Protein AF-A0A6N3X2W4-F1 (afdb_monomer_lite)

InterPro domains:
  IPR023214 HAD superfamily [G3DSA:3.40.50.1000] (1-61)

Sequence (61 aa):
LGDSPNDTALLDAADHAIVIPGANGPHPRLQPAIAAGDYQLASAPHAVGWAKAVATWLAVD

pLDDT: mean 95.69, std 7.23, range [50.69, 98.62]

Radius of gyration: 10.87 Å; chains: 1; bounding box: 24×19×33 Å

Foldseek 3Di:
DEQDPVCVVVQQPDPAREHAAAPVGGDPVCVVCCVVVSYPYFPHHDPVSVVVVVVVVVPPD

Secondary structure (DSSP, 8-state):
-BSSGGGHHHHHT-SS-EEPPBTTBS-GGGHHHHHHTSSEEPSSSHHHHHHHHHHHHHT--

Organism: NCBI:txid1608213

Structure (mmCIF, N/CA/C/O backbone):
data_AF-A0A6N3X2W4-F1
#
_entry.id   AF-A0A6N3X2W4-F1
#
loop_
_atom_site.group_PDB
_atom_site.id
_atom_site.type_symbol
_atom_site.label_atom_id
_atom_site.label_alt_id
_atom_site.label_comp_id
_atom_site.label_asym_id
_atom_site.label_entity_id
_atom_site.label_seq_id
_atom_site.pdbx_PDB_ins_code
_atom_site.Cartn_x
_atom_site.Cartn_y
_atom_site.Cartn_z
_atom_site.occupancy
_atom_site.B_iso_or_equiv
_atom_site.auth_seq_id
_atom_site.auth_comp_id
_atom_site.auth_asym_id
_atom_site.auth_atom_id
_atom_site.pdbx_PDB_model_num
ATOM 1 N N . LEU A 1 1 ? -1.745 -4.881 4.984 1.00 95.94 1 LEU A N 1
ATOM 2 C CA . LEU A 1 1 ? -0.374 -4.561 4.515 1.00 95.94 1 LEU A CA 1
ATOM 3 C C . LEU A 1 1 ? -0.039 -5.511 3.378 1.00 95.94 1 LEU A C 1
ATOM 5 O O . LEU A 1 1 ? -0.237 -6.703 3.568 1.00 95.94 1 LEU A O 1
ATOM 9 N N . GLY A 1 2 ? 0.436 -5.005 2.244 1.00 97.88 2 GLY A N 1
ATOM 10 C CA . GLY A 1 2 ? 0.851 -5.806 1.084 1.00 97.88 2 GLY A CA 1
ATOM 11 C C . GLY A 1 2 ? 1.843 -5.033 0.219 1.00 97.88 2 GLY A C 1
ATOM 12 O O . GLY A 1 2 ? 2.026 -3.836 0.430 1.00 97.88 2 GLY A O 1
ATOM 13 N N . ASP A 1 3 ? 2.503 -5.678 -0.730 1.00 97.94 3 ASP A N 1
ATOM 14 C CA . ASP A 1 3 ? 3.475 -5.040 -1.636 1.00 97.94 3 ASP A CA 1
ATOM 15 C C . ASP A 1 3 ? 3.298 -5.454 -3.103 1.00 97.94 3 ASP A C 1
ATOM 17 O O . ASP A 1 3 ? 3.891 -4.856 -4.009 1.00 97.94 3 ASP A O 1
ATOM 21 N N . SER A 1 4 ? 2.437 -6.439 -3.351 1.00 97.69 4 SER A N 1
ATOM 22 C CA . SER A 1 4 ? 2.363 -7.162 -4.608 1.00 97.69 4 SER A CA 1
ATOM 23 C C . SER A 1 4 ? 0.904 -7.450 -5.012 1.00 97.69 4 SER A C 1
ATOM 25 O O . SER A 1 4 ? 0.000 -7.427 -4.178 1.00 97.69 4 SER A O 1
ATOM 27 N N . PRO A 1 5 ? 0.603 -7.707 -6.303 1.00 97.62 5 PRO A N 1
ATOM 28 C CA . PRO A 1 5 ? -0.775 -7.928 -6.762 1.00 97.62 5 PRO A CA 1
ATOM 29 C C . PRO A 1 5 ? -1.491 -9.132 -6.136 1.00 97.62 5 PRO A C 1
ATOM 31 O O . PRO A 1 5 ? -2.715 -9.192 -6.152 1.00 97.62 5 PRO A O 1
ATOM 34 N N . ASN A 1 6 ? -0.755 -10.115 -5.616 1.00 98.12 6 ASN A N 1
ATOM 35 C CA . ASN A 1 6 ? -1.359 -11.232 -4.884 1.00 98.12 6 ASN A CA 1
ATOM 36 C C . ASN A 1 6 ? -1.961 -10.794 -3.538 1.00 98.12 6 ASN A C 1
ATOM 38 O O . ASN A 1 6 ? -2.780 -11.526 -2.991 1.00 98.12 6 ASN A O 1
ATOM 42 N N . ASP A 1 7 ? -1.609 -9.607 -3.039 1.00 98.19 7 ASP A N 1
ATOM 43 C CA . ASP A 1 7 ? -2.133 -9.062 -1.788 1.00 98.19 7 ASP A CA 1
ATOM 44 C C . ASP A 1 7 ? -3.418 -8.250 -1.981 1.00 98.19 7 ASP A C 1
ATOM 46 O O . ASP A 1 7 ? -3.999 -7.803 -0.997 1.00 98.19 7 ASP A O 1
ATOM 50 N N . THR A 1 8 ? -3.893 -8.044 -3.216 1.00 98.19 8 THR A N 1
ATOM 51 C CA . THR A 1 8 ? -5.069 -7.198 -3.495 1.00 98.19 8 THR A CA 1
ATOM 52 C C . THR A 1 8 ? -6.291 -7.620 -2.680 1.00 98.19 8 THR A C 1
ATOM 54 O O . THR A 1 8 ? -6.889 -6.783 -2.020 1.00 98.19 8 THR A O 1
ATOM 57 N N . ALA A 1 9 ? -6.597 -8.920 -2.606 1.00 98.19 9 ALA A N 1
ATOM 58 C CA . ALA A 1 9 ? -7.728 -9.401 -1.809 1.00 98.19 9 ALA A CA 1
ATOM 59 C C . ALA A 1 9 ? -7.580 -9.108 -0.301 1.00 98.19 9 ALA A C 1
ATOM 61 O O . ALA A 1 9 ? -8.572 -8.885 0.386 1.00 98.19 9 ALA A O 1
ATOM 62 N N . LEU A 1 10 ? -6.347 -9.103 0.217 1.00 98.19 10 LEU A N 1
ATOM 63 C CA . LEU A 1 10 ? -6.059 -8.732 1.603 1.00 98.19 10 LEU A CA 1
ATOM 64 C C . LEU A 1 10 ? -6.186 -7.218 1.810 1.00 98.19 10 LEU A C 1
ATOM 66 O O . LEU A 1 10 ? -6.683 -6.787 2.846 1.00 98.19 10 LEU A O 1
ATOM 70 N N . LEU A 1 11 ? -5.708 -6.420 0.852 1.00 98.38 11 LEU A N 1
ATOM 71 C CA . LEU A 1 11 ? -5.774 -4.959 0.896 1.00 98.38 11 LEU A CA 1
ATOM 72 C C . LEU A 1 11 ? -7.222 -4.466 0.818 1.00 98.38 11 LEU A C 1
ATOM 74 O O . LEU A 1 11 ? -7.601 -3.631 1.628 1.00 98.38 11 LEU A O 1
ATOM 78 N N . ASP A 1 12 ? -8.034 -5.032 -0.074 1.00 98.06 12 ASP A N 1
ATOM 79 C CA . ASP A 1 12 ? -9.442 -4.652 -0.260 1.00 98.06 12 ASP A CA 1
ATOM 80 C C . ASP A 1 12 ? -10.318 -4.973 0.958 1.00 98.06 12 ASP A C 1
ATOM 82 O O . ASP A 1 12 ? -11.326 -4.314 1.197 1.00 98.06 12 ASP A O 1
ATOM 86 N N . ALA A 1 13 ? -9.946 -5.997 1.728 1.00 97.94 13 ALA A N 1
ATOM 87 C CA . ALA A 1 13 ? -10.674 -6.413 2.923 1.00 97.94 13 ALA A CA 1
ATOM 88 C C . ALA A 1 13 ? -10.208 -5.704 4.208 1.00 97.94 13 ALA A C 1
ATOM 90 O O . ALA A 1 13 ? -10.791 -5.932 5.267 1.00 97.94 13 ALA A O 1
ATOM 91 N N . ALA A 1 14 ? -9.139 -4.905 4.152 1.00 96.19 14 ALA A N 1
ATOM 92 C CA . ALA A 1 14 ? -8.557 -4.273 5.328 1.00 96.19 14 ALA A CA 1
ATOM 93 C C . ALA A 1 14 ? -9.207 -2.916 5.621 1.00 96.19 14 ALA A C 1
ATOM 95 O O . ALA A 1 14 ? -9.304 -2.073 4.735 1.00 96.19 14 ALA A O 1
ATOM 96 N N . ASP A 1 15 ? -9.511 -2.644 6.893 1.00 94.56 15 ASP A N 1
ATOM 97 C CA . ASP A 1 15 ? -9.925 -1.301 7.337 1.00 94.56 15 ASP A CA 1
ATOM 98 C C . ASP A 1 15 ? -8.842 -0.246 7.037 1.00 94.56 15 ASP A C 1
ATOM 100 O O . ASP A 1 15 ? -9.122 0.919 6.749 1.00 94.56 15 ASP A O 1
ATOM 104 N N . HIS A 1 16 ? -7.576 -0.679 7.074 1.00 93.69 16 HIS A N 1
ATOM 105 C CA . HIS A 1 16 ? -6.403 0.130 6.766 1.00 93.69 16 HIS A CA 1
ATOM 106 C C . HIS A 1 16 ? -5.509 -0.569 5.735 1.00 93.69 16 HIS A C 1
ATOM 108 O O . HIS A 1 16 ? -4.559 -1.296 6.055 1.00 93.69 16 HIS A O 1
ATOM 114 N N . ALA A 1 17 ? -5.822 -0.332 4.463 1.00 97.62 17 ALA A N 1
ATOM 115 C CA . ALA A 1 17 ? -5.064 -0.832 3.328 1.00 97.62 17 ALA A CA 1
ATOM 116 C C . ALA A 1 17 ? -3.769 -0.027 3.131 1.00 97.62 17 ALA A C 1
ATOM 118 O O . ALA A 1 17 ? -3.785 1.109 2.661 1.00 97.62 17 ALA A O 1
ATOM 119 N N . ILE A 1 18 ? -2.627 -0.625 3.486 1.00 98.25 18 ILE A N 1
ATOM 120 C CA . ILE A 1 18 ? -1.302 -0.013 3.314 1.00 98.25 18 ILE A CA 1
ATOM 121 C C . ILE A 1 18 ? -0.447 -0.847 2.362 1.00 98.25 18 ILE A C 1
ATOM 123 O O . ILE A 1 18 ? -0.203 -2.032 2.617 1.00 98.25 18 ILE A O 1
ATOM 127 N N . VAL A 1 19 ? 0.065 -0.199 1.317 1.00 98.62 19 VAL A N 1
ATOM 128 C CA . VAL A 1 19 ? 1.050 -0.744 0.381 1.00 98.62 19 VAL A CA 1
ATOM 129 C C . VAL A 1 19 ? 2.463 -0.404 0.846 1.00 98.62 19 VAL A C 1
ATOM 131 O O . VAL A 1 19 ? 2.789 0.758 1.095 1.00 98.62 19 VAL A O 1
ATOM 134 N N . ILE A 1 20 ? 3.328 -1.411 0.929 1.00 98.50 20 ILE A N 1
ATOM 135 C CA . ILE A 1 20 ? 4.755 -1.250 1.200 1.00 98.50 20 ILE A CA 1
ATOM 136 C C . ILE A 1 20 ? 5.495 -1.145 -0.139 1.00 98.50 20 ILE A C 1
ATOM 138 O O . ILE A 1 20 ? 5.458 -2.090 -0.923 1.00 98.50 20 ILE A O 1
ATOM 142 N N . PRO A 1 21 ? 6.168 -0.021 -0.447 1.00 98.38 21 PRO A N 1
ATOM 143 C CA . PRO A 1 21 ? 6.926 0.082 -1.685 1.00 98.38 21 PRO A CA 1
ATOM 144 C C . PRO A 1 21 ? 8.183 -0.799 -1.661 1.00 98.38 21 PRO A C 1
ATOM 146 O O . PRO A 1 21 ? 8.754 -1.096 -0.608 1.00 98.38 21 PRO A O 1
ATOM 149 N N . GLY A 1 22 ? 8.667 -1.162 -2.847 1.00 97.81 22 GLY A N 1
ATOM 150 C CA . GLY A 1 22 ? 10.048 -1.603 -3.020 1.00 97.81 22 GLY A CA 1
ATOM 151 C C . GLY A 1 22 ? 11.000 -0.409 -3.121 1.00 97.81 22 GLY A C 1
ATOM 152 O O . GLY A 1 22 ? 10.580 0.748 -3.077 1.00 97.81 22 GLY A O 1
ATOM 153 N N . ALA A 1 23 ? 12.292 -0.675 -3.326 1.00 96.19 23 ALA A N 1
ATOM 154 C CA . ALA A 1 23 ? 13.312 0.370 -3.486 1.00 96.19 23 ALA A CA 1
ATOM 155 C C . ALA A 1 23 ? 12.987 1.417 -4.576 1.00 96.19 23 ALA A C 1
ATOM 157 O O . ALA A 1 23 ? 13.391 2.568 -4.457 1.00 96.19 23 ALA A O 1
ATOM 158 N N . ASN A 1 24 ? 12.222 1.027 -5.602 1.00 96.19 24 ASN A N 1
ATOM 159 C CA . ASN A 1 24 ? 11.837 1.886 -6.727 1.00 96.19 24 ASN A CA 1
ATOM 160 C C . ASN A 1 24 ? 10.374 2.367 -6.658 1.00 96.19 24 ASN A C 1
ATOM 162 O O . ASN A 1 24 ? 9.836 2.835 -7.658 1.00 96.19 24 ASN A O 1
ATOM 166 N N . GLY A 1 25 ? 9.717 2.231 -5.502 1.00 97.56 25 GLY A N 1
ATOM 167 C CA . GLY A 1 25 ? 8.309 2.586 -5.318 1.00 97.56 25 GLY A CA 1
ATOM 168 C C . GLY A 1 25 ? 7.354 1.383 -5.333 1.00 97.56 25 GLY A C 1
ATOM 169 O O . GLY A 1 25 ? 7.796 0.229 -5.298 1.00 97.56 25 GLY A O 1
ATOM 170 N N . PRO A 1 26 ? 6.032 1.634 -5.314 1.00 98.12 26 PRO A N 1
ATOM 171 C CA . PRO A 1 26 ? 5.020 0.583 -5.263 1.00 98.12 26 PRO A CA 1
ATOM 172 C C . PRO A 1 26 ? 4.905 -0.172 -6.588 1.00 98.12 26 PRO A C 1
ATOM 174 O O . PRO A 1 26 ? 5.156 0.374 -7.669 1.00 98.12 26 PRO A O 1
ATOM 177 N N . HIS A 1 27 ? 4.446 -1.421 -6.506 1.00 98.31 27 HIS A N 1
ATOM 178 C CA . HIS A 1 27 ? 4.197 -2.235 -7.687 1.00 98.31 27 HIS A CA 1
ATOM 179 C C . HIS A 1 27 ? 3.223 -1.520 -8.654 1.00 98.31 27 HIS A C 1
ATOM 181 O O . HIS A 1 27 ? 2.164 -1.066 -8.214 1.00 98.31 27 HIS A O 1
ATOM 187 N N . PRO A 1 28 ? 3.505 -1.446 -9.974 1.00 98.38 28 PRO A N 1
ATOM 188 C CA . PRO A 1 28 ? 2.708 -0.656 -10.921 1.00 98.38 28 PRO A CA 1
ATOM 189 C C . PRO A 1 28 ? 1.209 -0.965 -10.925 1.00 98.38 28 PRO A C 1
ATOM 191 O O . PRO A 1 28 ? 0.391 -0.062 -11.042 1.00 98.38 28 PRO A O 1
ATOM 194 N N . ARG A 1 29 ? 0.830 -2.236 -10.735 1.00 98.25 29 ARG A N 1
ATOM 195 C CA . ARG A 1 29 ? -0.587 -2.643 -10.666 1.00 98.25 29 ARG A CA 1
ATOM 196 C C . ARG A 1 29 ? -1.340 -2.131 -9.432 1.00 98.25 29 ARG A C 1
ATOM 198 O O . ARG A 1 29 ? -2.560 -2.143 -9.456 1.00 98.25 29 ARG A O 1
ATOM 205 N N . LEU A 1 30 ? -0.640 -1.694 -8.386 1.00 98.50 30 LEU A N 1
ATOM 206 C CA . LEU A 1 30 ? -1.251 -1.131 -7.177 1.00 98.50 30 LEU A CA 1
ATOM 207 C C . LEU A 1 30 ? -1.331 0.404 -7.234 1.00 98.50 30 LEU A C 1
ATOM 209 O O . LEU A 1 30 ? -2.080 1.009 -6.474 1.00 98.50 30 LEU A O 1
ATOM 213 N N . GLN A 1 31 ? -0.592 1.046 -8.147 1.00 98.31 31 GLN A N 1
ATOM 214 C CA . GLN A 1 31 ? -0.555 2.507 -8.274 1.00 98.31 31 GLN A CA 1
ATOM 215 C C . GLN A 1 31 ? -1.919 3.154 -8.546 1.00 98.31 31 GLN A C 1
ATOM 217 O O . GLN A 1 31 ? -2.159 4.206 -7.961 1.00 98.31 31 GLN A O 1
ATOM 222 N N . PRO A 1 32 ? -2.827 2.575 -9.361 1.00 98.44 32 PRO A N 1
ATOM 223 C CA . PRO A 1 32 ? -4.148 3.166 -9.560 1.00 98.44 32 PRO A CA 1
ATOM 224 C C . PRO A 1 32 ? -4.951 3.292 -8.260 1.00 98.44 32 PRO A C 1
ATOM 226 O O . PRO A 1 32 ? -5.474 4.365 -7.987 1.00 98.44 32 PRO A O 1
ATOM 229 N N . ALA A 1 33 ? -4.980 2.245 -7.430 1.00 98.25 33 ALA A N 1
ATOM 230 C CA . ALA A 1 33 ? -5.675 2.255 -6.140 1.00 98.25 33 ALA A CA 1
ATOM 231 C C . ALA A 1 33 ? -5.004 3.201 -5.125 1.00 98.25 33 ALA A C 1
ATOM 233 O O . ALA A 1 33 ? -5.679 3.877 -4.355 1.00 98.25 33 ALA A O 1
ATOM 234 N N . ILE A 1 34 ? -3.671 3.331 -5.172 1.00 98.44 34 ILE A N 1
ATOM 235 C CA . ILE A 1 34 ? -2.952 4.348 -4.386 1.00 98.44 34 ILE A CA 1
ATOM 236 C C . ILE A 1 34 ? -3.345 5.763 -4.835 1.00 98.44 34 ILE A C 1
ATOM 238 O O . ILE A 1 34 ? -3.611 6.627 -4.006 1.00 98.44 34 ILE A O 1
ATOM 242 N N . ALA A 1 35 ? -3.398 6.016 -6.145 1.00 98.38 35 ALA A N 1
ATOM 243 C CA . ALA A 1 35 ? -3.751 7.323 -6.699 1.00 98.38 35 ALA A CA 1
ATOM 244 C C . ALA A 1 35 ? -5.224 7.692 -6.461 1.00 98.38 35 ALA A C 1
ATOM 246 O O . ALA A 1 35 ? -5.537 8.871 -6.308 1.00 98.38 35 ALA A O 1
ATOM 247 N N . ALA A 1 36 ? -6.112 6.697 -6.413 1.00 98.00 36 ALA A N 1
ATOM 248 C CA . ALA A 1 36 ? -7.519 6.861 -6.060 1.00 98.00 36 ALA A CA 1
ATOM 249 C C . ALA A 1 36 ? -7.738 7.123 -4.558 1.00 98.00 36 ALA A C 1
ATOM 251 O O . ALA A 1 36 ? -8.804 7.597 -4.173 1.00 98.00 36 ALA A O 1
ATOM 252 N N . GLY A 1 37 ? -6.728 6.867 -3.719 1.00 97.94 37 GLY A N 1
ATOM 253 C CA . GLY A 1 37 ? -6.814 6.997 -2.264 1.00 97.94 37 GLY A CA 1
ATOM 254 C C . GLY A 1 37 ? -7.372 5.761 -1.557 1.00 97.94 37 GLY A C 1
ATOM 255 O O . GLY A 1 37 ? -7.483 5.777 -0.334 1.00 97.94 37 GLY A O 1
ATOM 256 N N . ASP A 1 38 ? -7.669 4.692 -2.300 1.00 97.94 38 ASP A N 1
ATOM 257 C CA . ASP A 1 38 ? -8.153 3.423 -1.752 1.00 97.94 38 ASP A CA 1
ATOM 258 C C . ASP A 1 38 ? -7.070 2.750 -0.898 1.00 97.94 38 ASP A C 1
ATOM 260 O O . ASP A 1 38 ? -7.355 2.177 0.152 1.00 97.94 38 ASP A O 1
ATOM 264 N N . TYR A 1 39 ? -5.805 2.853 -1.328 1.00 98.38 39 TYR A N 1
ATOM 265 C CA . TYR A 1 39 ? -4.649 2.348 -0.5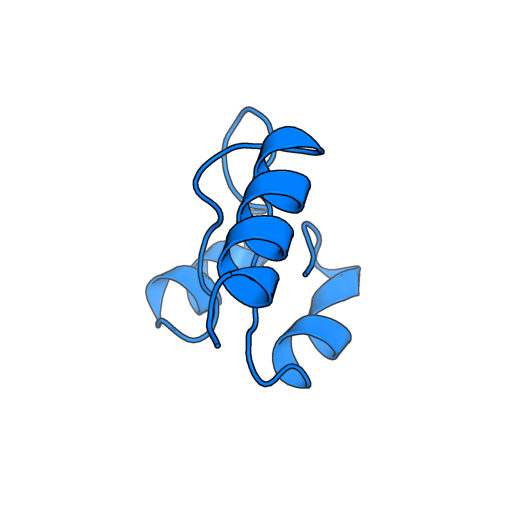90 1.00 98.38 39 TYR A CA 1
ATOM 266 C C . TYR A 1 39 ? -3.724 3.482 -0.149 1.00 98.38 39 TYR A C 1
ATOM 268 O O . TYR A 1 39 ? -3.351 4.358 -0.929 1.00 98.38 39 TYR A O 1
ATOM 276 N N . GLN A 1 40 ? -3.242 3.406 1.086 1.00 98.00 40 GLN A N 1
ATOM 277 C CA . GLN A 1 40 ? -2.182 4.277 1.583 1.00 98.00 40 GLN A CA 1
ATOM 278 C C . GLN A 1 40 ? -0.807 3.719 1.208 1.00 98.00 40 GLN A C 1
ATOM 280 O O . GLN A 1 40 ? -0.561 2.518 1.297 1.00 98.00 40 GLN A O 1
ATOM 285 N N . LEU A 1 41 ? 0.129 4.590 0.834 1.00 98.19 41 LEU A N 1
ATOM 286 C CA . LEU A 1 41 ? 1.515 4.198 0.584 1.00 98.19 41 LEU A CA 1
ATOM 287 C C . LEU A 1 41 ? 2.362 4.398 1.846 1.00 98.19 41 LEU A C 1
ATOM 289 O O . LEU A 1 41 ? 2.391 5.489 2.414 1.00 98.19 41 LEU A O 1
ATOM 293 N N . ALA A 1 42 ? 3.090 3.365 2.268 1.00 98.00 42 ALA A N 1
ATOM 294 C CA . ALA A 1 42 ? 4.021 3.484 3.384 1.00 98.00 42 ALA A CA 1
ATOM 295 C C . ALA A 1 42 ? 5.198 4.421 3.061 1.00 98.00 42 ALA A C 1
ATOM 297 O O . ALA A 1 42 ? 5.664 4.519 1.928 1.00 98.00 42 ALA A O 1
ATOM 298 N N . SER A 1 43 ? 5.728 5.073 4.099 1.00 96.44 43 SER A N 1
ATOM 299 C CA . SER A 1 43 ? 6.761 6.117 3.984 1.00 96.44 43 SER A CA 1
ATOM 300 C C . SER A 1 43 ? 8.174 5.612 3.671 1.00 96.44 43 SER A C 1
ATOM 302 O O . SER A 1 43 ? 9.085 6.412 3.464 1.00 96.44 43 SER A O 1
ATOM 304 N N . ALA A 1 44 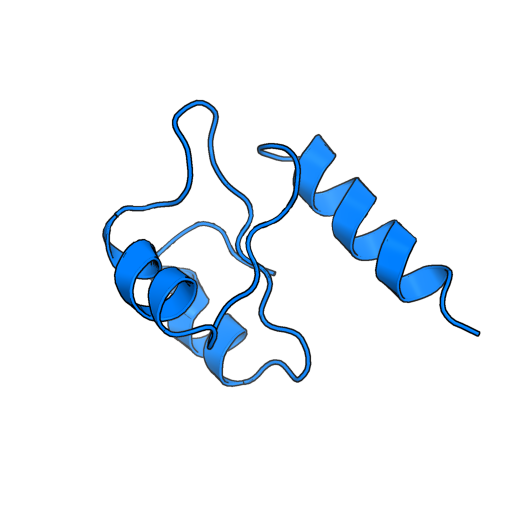? 8.389 4.298 3.684 1.00 98.00 44 ALA A N 1
ATOM 305 C CA . ALA A 1 44 ? 9.683 3.675 3.436 1.00 98.00 44 ALA A CA 1
ATOM 306 C C . ALA A 1 44 ? 9.492 2.304 2.776 1.00 98.00 44 ALA A C 1
ATOM 308 O O . ALA A 1 44 ? 8.412 1.723 2.895 1.00 98.00 44 ALA A O 1
ATOM 309 N N . PRO A 1 45 ? 10.516 1.766 2.098 1.00 98.12 45 PRO A N 1
ATOM 310 C CA . PRO A 1 45 ? 10.401 0.472 1.455 1.00 98.12 45 PRO A CA 1
ATOM 311 C C . PRO A 1 45 ? 10.626 -0.698 2.418 1.00 98.12 45 PRO A C 1
ATOM 313 O O . PRO A 1 45 ? 11.235 -0.554 3.486 1.00 98.12 45 PRO A O 1
ATOM 316 N N . HIS A 1 46 ? 10.182 -1.879 1.988 1.00 96.56 46 HIS A N 1
ATOM 317 C CA . HIS A 1 46 ? 10.463 -3.172 2.622 1.00 96.56 46 HIS A CA 1
ATOM 318 C C . HIS A 1 46 ? 10.184 -3.191 4.143 1.00 96.56 46 HIS A C 1
ATOM 320 O O . HIS A 1 46 ? 9.232 -2.579 4.630 1.00 96.56 46 HIS A O 1
ATOM 326 N N . ALA A 1 47 ? 11.020 -3.901 4.912 1.00 96.81 47 ALA A N 1
ATOM 327 C CA . ALA A 1 47 ? 10.855 -4.094 6.351 1.00 96.81 47 ALA A CA 1
ATOM 328 C C . ALA A 1 47 ? 10.773 -2.776 7.140 1.00 96.81 47 ALA A C 1
ATOM 330 O O . ALA A 1 47 ? 10.049 -2.700 8.130 1.00 96.81 47 ALA A O 1
ATOM 331 N N . VAL A 1 48 ? 11.463 -1.721 6.688 1.00 97.88 48 VAL A N 1
ATOM 332 C CA . VAL A 1 48 ? 11.411 -0.403 7.339 1.00 97.88 48 VAL A CA 1
ATOM 333 C C . VAL A 1 48 ? 10.027 0.224 7.178 1.00 97.88 48 VAL A C 1
ATOM 335 O O . VAL A 1 48 ? 9.476 0.743 8.148 1.00 97.88 48 VAL A O 1
ATOM 338 N N . GLY A 1 49 ? 9.453 0.162 5.974 1.00 97.12 49 GLY A N 1
ATOM 339 C CA . GLY A 1 49 ? 8.089 0.623 5.709 1.00 97.12 49 GLY A CA 1
ATOM 340 C C . GLY A 1 49 ? 7.054 -0.118 6.531 1.00 97.12 49 GLY A C 1
ATOM 341 O O . GLY A 1 49 ? 6.210 0.502 7.174 1.00 97.12 49 GLY A O 1
ATOM 342 N N . TRP A 1 50 ? 7.172 -1.444 6.552 1.00 96.94 50 TRP A N 1
ATOM 343 C CA . TRP A 1 50 ? 6.288 -2.311 7.321 1.00 96.94 50 TRP A CA 1
ATOM 344 C C . TRP A 1 50 ? 6.330 -1.982 8.816 1.00 96.94 50 TRP A C 1
ATOM 346 O O . TRP A 1 50 ? 5.290 -1.715 9.415 1.00 96.94 50 TRP A O 1
ATOM 356 N N . ALA A 1 51 ? 7.528 -1.922 9.409 1.00 97.31 51 ALA A N 1
ATOM 357 C CA . ALA A 1 51 ? 7.689 -1.670 10.840 1.00 97.31 51 ALA A CA 1
ATOM 358 C C . ALA A 1 51 ? 7.146 -0.296 11.243 1.00 97.31 51 ALA A C 1
ATOM 360 O O . ALA A 1 51 ? 6.472 -0.179 12.263 1.00 97.31 51 ALA A O 1
ATOM 361 N N . LYS A 1 52 ? 7.387 0.733 10.421 1.00 96.50 52 LYS A N 1
ATOM 362 C CA . LYS A 1 52 ? 6.828 2.070 10.648 1.00 96.50 52 LYS A CA 1
ATOM 363 C C . LYS A 1 52 ? 5.306 2.068 10.578 1.00 96.50 52 LYS A C 1
ATOM 365 O O . LYS A 1 52 ? 4.683 2.620 11.472 1.00 96.50 52 LYS A O 1
ATOM 370 N N . ALA A 1 53 ? 4.719 1.434 9.561 1.00 95.00 53 ALA A N 1
ATOM 371 C CA . ALA A 1 53 ? 3.268 1.365 9.416 1.00 95.00 53 ALA A CA 1
ATOM 372 C C . ALA A 1 53 ? 2.612 0.687 10.628 1.00 95.00 53 ALA A C 1
ATOM 374 O O . ALA A 1 53 ? 1.657 1.216 11.185 1.00 95.00 53 ALA A O 1
ATOM 375 N N . VAL A 1 54 ? 3.163 -0.442 11.083 1.00 94.88 54 VAL A N 1
ATOM 376 C CA . VAL A 1 54 ? 2.659 -1.151 12.269 1.00 94.88 54 VAL A CA 1
ATOM 377 C C . VAL A 1 54 ? 2.834 -0.320 13.538 1.00 94.88 54 VAL A C 1
ATOM 379 O O . VAL A 1 54 ? 1.893 -0.199 14.313 1.00 94.88 54 VAL A O 1
ATOM 382 N N . ALA A 1 55 ? 4.004 0.291 13.745 1.00 95.25 55 ALA A N 1
ATOM 383 C CA . ALA A 1 55 ? 4.250 1.134 14.912 1.00 95.25 55 ALA A CA 1
ATOM 384 C C . ALA A 1 55 ? 3.314 2.348 14.958 1.00 95.25 55 ALA A C 1
ATOM 386 O O . ALA A 1 55 ? 2.823 2.684 16.029 1.00 95.25 55 ALA A O 1
ATOM 387 N N . THR A 1 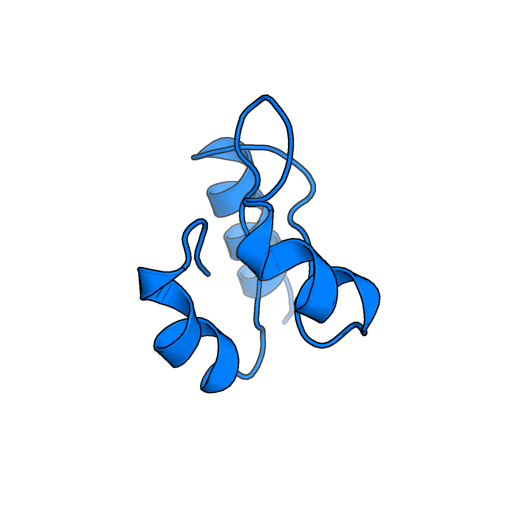56 ? 3.033 2.977 13.810 1.00 92.25 56 THR A N 1
ATOM 388 C CA . THR A 1 56 ? 2.056 4.068 13.721 1.00 92.25 56 THR A CA 1
ATOM 389 C C . THR A 1 56 ? 0.682 3.613 14.190 1.00 92.25 56 THR A C 1
ATOM 391 O O . THR A 1 56 ? 0.081 4.328 14.977 1.00 92.25 56 THR A O 1
ATOM 394 N N . TRP A 1 57 ? 0.215 2.432 13.774 1.00 86.50 57 TRP A N 1
ATOM 395 C CA . TRP A 1 57 ? -1.090 1.911 14.196 1.00 86.50 57 TRP A CA 1
ATOM 396 C C . TRP A 1 57 ? -1.148 1.506 15.663 1.00 86.50 57 TRP A C 1
ATOM 398 O O . TRP A 1 57 ? -2.139 1.774 16.327 1.00 86.50 57 TRP A O 1
ATOM 408 N N . LEU A 1 58 ? -0.094 0.880 16.181 1.00 89.88 58 LEU A N 1
ATOM 409 C CA . LEU A 1 58 ? -0.045 0.481 17.589 1.00 89.88 58 LEU A CA 1
ATOM 410 C C . LEU A 1 58 ? 0.123 1.668 18.546 1.00 89.88 58 LEU A C 1
ATOM 412 O O . LEU A 1 58 ? -0.099 1.510 19.740 1.00 89.88 58 LEU A O 1
ATOM 416 N N . ALA A 1 59 ? 0.552 2.826 18.040 1.00 85.62 59 ALA A N 1
ATOM 417 C CA . ALA A 1 59 ? 0.715 4.053 18.814 1.00 85.62 59 ALA A CA 1
ATOM 418 C C . ALA A 1 59 ? -0.541 4.943 18.824 1.00 85.62 59 ALA A C 1
ATOM 420 O O . ALA A 1 59 ? -0.497 6.030 19.400 1.00 85.62 59 ALA A O 1
ATOM 421 N N . VAL A 1 60 ? -1.627 4.528 18.165 1.00 69.62 60 VAL A N 1
ATOM 422 C CA . VAL A 1 60 ? -2.924 5.206 18.255 1.00 69.62 60 VAL A CA 1
ATOM 423 C C . VAL A 1 60 ? -3.696 4.54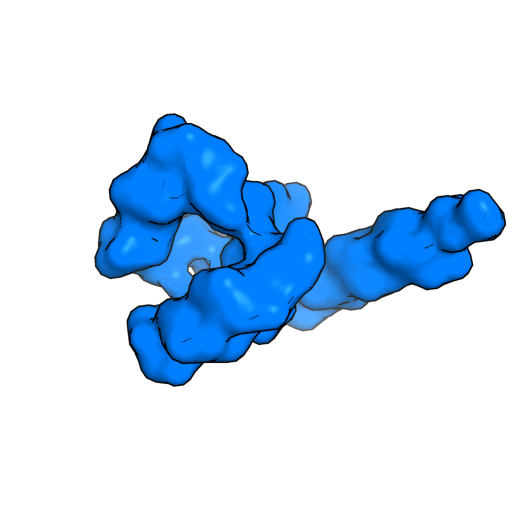3 19.400 1.00 69.62 60 VAL A C 1
ATOM 425 O O . VAL A 1 60 ? -4.101 3.391 19.261 1.00 69.62 60 VAL A O 1
ATOM 428 N N . ASP A 1 61 ? -3.801 5.242 20.536 1.00 50.69 61 ASP A N 1
ATOM 429 C CA . ASP A 1 61 ? -4.587 4.837 21.719 1.00 50.69 61 ASP A CA 1
ATOM 430 C C . ASP A 1 61 ? -6.093 4.717 21.414 1.00 50.69 61 ASP A C 1
ATOM 432 O O . ASP A 1 61 ? -6.643 5.635 20.755 1.00 50.69 61 ASP A O 1
#

=== Feature glossary ===
The record interleaves many kinds of information about one protein. Here is each kind framed as the question it answers.

Q: Are the domains correctly placed relative to each other?
A: Predicted aligned error is AlphaFold's pairwise confidence. Unlike pLDDT (per-residue), PAE is per-residue-pair and captures whether two parts of the structure are correctly placed relative to each other. Units are ångströms of expected positional error.

Q: Which residues are in helices, strands, or loops?
A: Eight-state secondary structure (DSSP): H is the canonical α-helix, G the tighter 3₁₀-helix, I the wider π-helix; E/B are β-structure, T and S are turns and bends, and '-' is everything else. DSSP derives these from the pattern of main-chain N–H···O=C hydrogen bonds, not from the sequence.

Q: What if only a Cα trace is available?
A: P-SEA three-state annotation labels each residue as helix, strand, or coil based purely on the geometry of the Cα trace. It serves as a fallback when the full backbo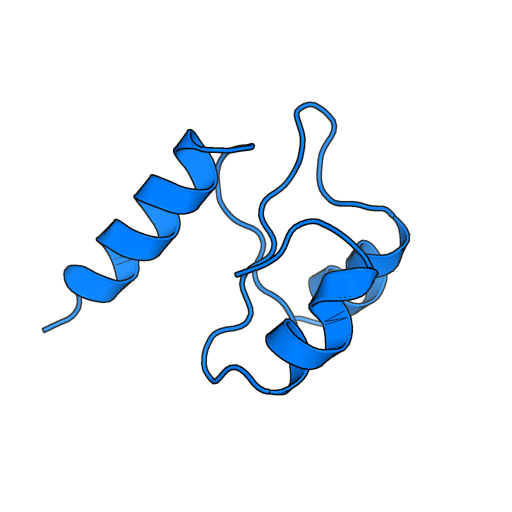ne (and thus DSSP) is unavailable.

Q: What are the backbone torsion angles?
A: φ (phi) and ψ (psi) are the two rotatable backbone dihedrals per residue: φ is the C(i-1)–N–Cα–C torsion, ψ is the N–Cα–C–N(i+1) torsion, both in degrees on (−180°, 180°]. α-helical residues cluster near (−60°, −45°); β-strand residues near (−120°, +130°). A Ramachandran plot is simply a scatter of (φ, ψ) for every residue.

Q: What known structures does this most resemble?
A: Structural nearest neighbors (via Foldseek easy-search vs the PDB). Reported per hit: target PDB id, E-value, and alignment TM-score. A TM-score above ~0.5 is the conventional threshold for 'same fold'.

Q: What family and function is it annotated with?
A: Database cross-references. InterPro integrates a dozen domain/family signature databases into unified entries with residue-range hits. GO terms attach function/process/location labels with evidence codes. CATH codes position the fold in a four-level structural taxonomy. Organism is the NCBI-taxonomy species name.

Q: Which residues are buried vs exposed?
A: Solvent accessibility: the surface area of each residue that a 1.4 Å water probe can touch, in Å². When only backbo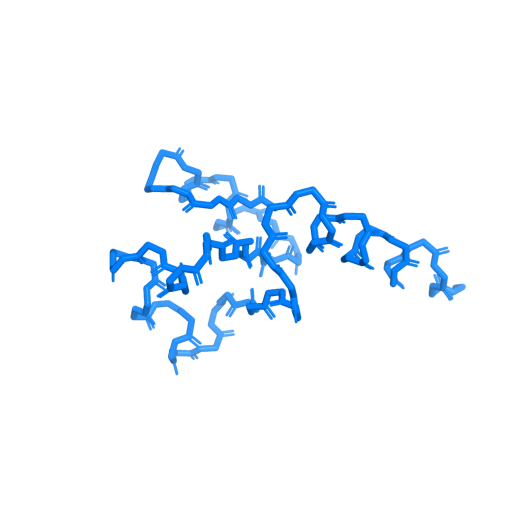ne atoms are present the absolute values are lower than full-atom SASA (side chains contribute most of the area) and are flagged as backbone-only.

Q: What do the diagnostic plots show?
A: Three diagnostic plots accompany the record. The Cα contact map visualizes the tertiary structure as a 2D adjacency matrix (8 Å cutoff, sequence-local contacts suppressed). The Ramachandran plot shows the distribution of backbone (φ, ψ) torsions, with points in the α and β basins reflecting secondary structure content. The PAE plot shows AlphaFold's inter-residue confidence as a color matrix.

Q: What is the amino-acid chain?
A: The amino-acid sequence is the protein's primary structure: the linear order of residues from the N-terminus to the C-terminus, written in one-letter code. Everything else here — the 3D coordinates, the secondary structure, the domain annotations — is ultimately a consequence of this string.

Q: What do the rendered images show?
A: The six renders are orthographic views along the three Cartesian axes in both directions. Representation (cartoon, sticks, or surface) and color scheme (sequence-rainbow or by-chain) vary across proteins so the training set covers all the common visualization conventions.

Q: Where is each backbone atom in 3D?
A: The mmCIF table is the protein's shape written out atom by atom. For each backbone N, Cα, C, and carbonyl O, it records an (x, y, z) coordinate triple in Å plus the residue type, chain letter, and residue number.

Q: How mobile is each atom in the crystal?
A: For experimental (PDB) structures, the B-factor (temperature factor) quantifies the positional spread of each atom in the crystal — a combination of thermal vibration and static disorder — in units of Å². High B-factors mark flexible loops or poorly resolved regions; low B-factors mark the rigid, well-ordered core.

Q: How big and how compact is the whole molecule?
A: Three whole-structure scalars: the radius of gyration (RMS distance of Cα from centroid, in Å), the count of Cα–Cα contacts (pairs closer than 8 Å and separated by more than four residues in sequence — i.e. tertiary, not local, contacts), and the bounding-box dimensions. Together they distinguish compact globular folds from extended fibres or disordered chains.

Q: What does the local fold look like, residue by residue?
A: A 3Di character summarizes, for each residue, the relative orientation of the Cα frame of its nearest spatial neighbor. Because it encodes fold topology rather than chemistry, 3Di alignments detect remote structural similarity that sequence alignment misses.

Q: How confident is the AlphaFold model at each residue?
A: For AlphaFold models, the B-factor field carries pLDDT — the model's own estimate of local accuracy on a 0–100 scale. Regions with pLDDT<50 should be treated as essentially unmodeled; they often correspond to intrinsically disordered segments.